Protein AF-A0A5K1EQF9-F1 (afdb_monomer)

Sequence (77 aa):
RRGPSLLFDNGADTIKHEGIVFGCVHHEDNPESALRKVPGLVVGLGRGPLSLVKQIGSSIDDKFAYCLPPYSNENNS

InterPro domains:
  IPR021109 Aspartic peptidase domain superfamily [G3DSA:2.40.70.10] (5-77)
  IPR021109 Aspartic peptidase domain superfamily [SSF50630] (15-72)
  IPR032861 Xylanase inhibitor, N-terminal [PF14543] (13-74)
  IPR051708 Plant Aspartic Proteinase A1 [PTHR47967] (13-75)

Radius of gyration: 16.21 Å; Cα contacts (8 Å, |Δi|>4): 63; chains: 1; bounding box: 38×48×36 Å

Secondary structure (DSSP, 8-state):
----EEEEE-SS-EEEEES------PPP--TT-GGGS--S-----SSSTTSHHHHTHHHHTT-----PPP-------

Foldseek 3Di:
DWADKDWDDPPVDIDIDTDQDDDDDDDDPPPPDPCVVDVDDDAALDPDCNHPLNSCCVPVVSDDDDDDPPPPPPPPD

Organism: NCBI:txid210225

pLDDT: mean 79.44, std 15.59, range [46.19, 94.69]

Solvent-accessible surface area (backbone atoms only — not comparable to full-atom values): 5484 Å² total; per-residue (Å²): 133,86,54,50,67,49,75,50,69,75,92,84,54,74,50,77,44,76,60,53,74,82,85,89,77,83,89,65,91,50,89,83,44,76,67,71,81,39,96,66,85,85,80,50,80,55,90,48,83,74,12,54,46,49,68,51,14,94,80,46,77,60,57,88,86,86,82,81,76,79,83,79,78,80,75,78,128

Mean predicted aligned error: 9.43 Å

Structure (mmCIF, N/CA/C/O backbone):
data_AF-A0A5K1EQF9-F1
#
_entry.id   AF-A0A5K1EQF9-F1
#
loop_
_atom_site.group_PDB
_atom_site.id
_atom_site.type_symbol
_atom_site.label_atom_id
_atom_site.label_alt_id
_atom_site.label_comp_id
_atom_site.label_asym_id
_atom_site.label_entity_id
_atom_site.label_seq_id
_atom_site.pdbx_PDB_ins_code
_atom_site.Cartn_x
_atom_site.Cartn_y
_atom_site.Cartn_z
_atom_site.occupancy
_atom_site.B_iso_or_equiv
_atom_site.auth_seq_id
_atom_site.auth_comp_id
_atom_site.auth_asym_id
_atom_site.auth_atom_id
_atom_site.pdbx_PDB_model_num
ATOM 1 N N . ARG A 1 1 ? -1.408 -23.473 5.370 1.00 52.62 1 ARG A N 1
ATOM 2 C CA . ARG A 1 1 ? -0.099 -22.780 5.258 1.00 52.62 1 ARG A CA 1
ATOM 3 C C . ARG A 1 1 ? -0.364 -21.295 5.459 1.00 52.62 1 ARG A C 1
ATOM 5 O O . ARG A 1 1 ? -1.274 -20.800 4.810 1.00 52.62 1 ARG A O 1
ATOM 12 N N . ARG A 1 2 ? 0.322 -20.624 6.388 1.00 63.19 2 ARG A N 1
ATOM 13 C CA . ARG A 1 2 ? 0.154 -19.178 6.610 1.00 63.19 2 ARG A CA 1
ATOM 14 C C . ARG A 1 2 ? 0.912 -18.454 5.490 1.00 63.19 2 ARG A C 1
ATOM 16 O O . ARG A 1 2 ? 2.069 -18.791 5.250 1.00 63.19 2 ARG A O 1
ATOM 23 N N . GLY A 1 3 ? 0.215 -17.614 4.726 1.00 74.94 3 GLY A N 1
ATOM 24 C CA . GLY A 1 3 ? 0.812 -16.858 3.623 1.00 74.94 3 GLY A CA 1
ATOM 25 C C . GLY A 1 3 ? 1.743 -15.752 4.130 1.00 74.94 3 GLY A C 1
ATOM 26 O O . GLY A 1 3 ? 1.833 -15.548 5.342 1.00 74.94 3 GLY A O 1
ATOM 27 N N . PRO A 1 4 ? 2.432 -15.041 3.226 1.00 87.12 4 PRO A N 1
ATOM 28 C CA . PRO A 1 4 ? 3.204 -13.860 3.588 1.00 87.12 4 PRO A CA 1
ATOM 29 C C . PRO A 1 4 ? 2.340 -12.805 4.286 1.00 87.12 4 PRO A C 1
ATOM 31 O O . PRO A 1 4 ? 1.133 -12.709 4.038 1.00 87.12 4 PRO A O 1
ATOM 34 N N . SER A 1 5 ? 2.978 -11.983 5.118 1.00 89.38 5 SER A N 1
ATOM 35 C CA . SER A 1 5 ? 2.346 -10.817 5.733 1.00 89.38 5 SER A CA 1
ATOM 36 C C . SER A 1 5 ? 2.980 -9.519 5.249 1.00 89.38 5 SER A C 1
ATOM 38 O O . SER A 1 5 ? 4.206 -9.435 5.177 1.00 89.38 5 SER A O 1
ATOM 40 N N . LEU A 1 6 ? 2.154 -8.508 4.987 1.00 89.75 6 LEU A N 1
ATOM 41 C CA . LEU A 1 6 ? 2.578 -7.140 4.698 1.00 89.75 6 LEU A CA 1
ATOM 42 C C . LEU A 1 6 ? 2.363 -6.267 5.938 1.00 89.75 6 LEU A C 1
ATOM 44 O O . LEU A 1 6 ? 1.317 -6.357 6.580 1.00 89.75 6 LEU A O 1
ATOM 48 N N . LEU A 1 7 ? 3.352 -5.441 6.268 1.00 92.44 7 LEU A N 1
ATOM 49 C CA . LEU A 1 7 ? 3.341 -4.553 7.428 1.00 92.44 7 LEU A CA 1
ATOM 50 C C . LEU A 1 7 ? 3.385 -3.102 6.941 1.00 92.44 7 LEU A C 1
ATOM 52 O O . LEU A 1 7 ? 4.271 -2.746 6.165 1.00 92.44 7 LEU A O 1
ATOM 56 N N . PHE A 1 8 ? 2.442 -2.283 7.397 1.00 90.56 8 PHE A N 1
ATOM 57 C CA . PHE A 1 8 ? 2.467 -0.833 7.232 1.00 90.56 8 PHE A CA 1
ATOM 58 C C . PHE A 1 8 ? 2.867 -0.209 8.559 1.00 90.56 8 PHE A C 1
ATOM 60 O O . PHE A 1 8 ? 2.138 -0.344 9.536 1.00 90.56 8 PHE A O 1
ATOM 67 N N . ASP A 1 9 ? 4.019 0.449 8.586 1.00 94.00 9 ASP A N 1
ATOM 68 C CA . ASP A 1 9 ? 4.567 1.077 9.782 1.00 94.00 9 ASP A CA 1
ATOM 69 C C . ASP A 1 9 ? 4.659 2.592 9.580 1.00 94.00 9 ASP A C 1
ATOM 71 O O . ASP A 1 9 ? 5.082 3.050 8.515 1.00 94.00 9 ASP A O 1
ATOM 75 N N . ASN A 1 10 ? 4.241 3.368 10.579 1.00 92.62 10 ASN A N 1
ATOM 76 C CA . ASN A 1 10 ? 4.381 4.828 10.577 1.00 92.62 10 ASN A CA 1
ATOM 77 C C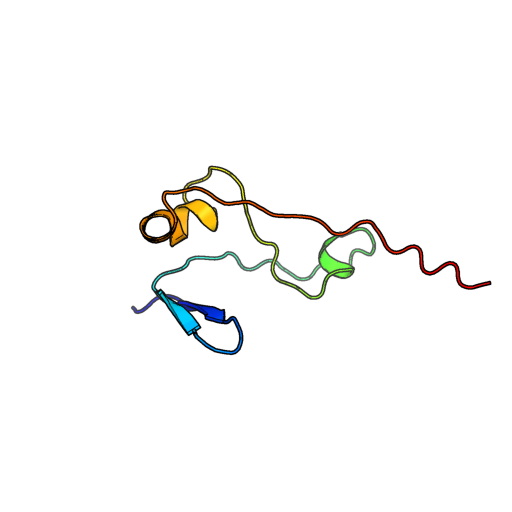 . ASN A 1 10 ? 5.328 5.340 11.683 1.00 92.62 10 ASN A C 1
ATOM 79 O O . ASN A 1 10 ? 5.318 6.531 11.993 1.00 92.62 10 ASN A O 1
ATOM 83 N N . GLY A 1 11 ? 6.109 4.451 12.303 1.00 91.88 11 GLY A N 1
ATOM 84 C CA . GLY A 1 11 ? 6.984 4.726 13.443 1.00 91.88 11 GLY A CA 1
ATOM 85 C C . GLY A 1 11 ? 6.289 4.769 14.810 1.00 91.88 11 GLY A C 1
ATOM 86 O O . GLY A 1 11 ? 6.968 4.642 15.826 1.00 91.88 11 GLY A O 1
ATOM 87 N N . ALA A 1 12 ? 4.963 4.929 14.861 1.00 93.19 12 ALA A N 1
ATOM 88 C CA . ALA A 1 12 ? 4.169 4.899 16.093 1.00 93.19 12 ALA A CA 1
ATOM 89 C C . ALA A 1 12 ? 3.274 3.653 16.190 1.00 93.19 12 ALA A C 1
ATOM 91 O O . ALA A 1 12 ? 3.014 3.166 17.289 1.00 93.19 12 ALA A O 1
ATOM 92 N N . ASP A 1 13 ? 2.810 3.148 15.050 1.00 92.75 13 ASP A N 1
ATOM 93 C CA . ASP A 1 13 ? 1.906 2.013 14.925 1.00 92.75 13 ASP A CA 1
ATOM 94 C C . ASP A 1 13 ? 2.291 1.155 13.710 1.00 92.75 13 ASP A C 1
ATOM 96 O O . ASP A 1 13 ? 2.822 1.657 12.710 1.00 92.75 13 ASP A O 1
ATOM 100 N N . THR A 1 14 ? 1.979 -0.137 13.801 1.00 94.69 14 THR A N 1
ATOM 101 C CA . THR A 1 14 ? 2.251 -1.133 12.769 1.00 94.69 14 THR A CA 1
ATOM 102 C C . THR A 1 14 ? 0.980 -1.928 12.469 1.00 94.69 14 THR A C 1
ATOM 104 O O . THR A 1 14 ? 0.520 -2.743 13.271 1.00 94.69 14 THR A O 1
ATOM 107 N N . ILE A 1 15 ? 0.446 -1.775 11.259 1.00 93.19 15 ILE A N 1
ATOM 108 C CA . ILE A 1 15 ? -0.719 -2.523 10.778 1.00 93.19 15 ILE A CA 1
ATOM 109 C C . ILE A 1 15 ? -0.243 -3.735 9.979 1.00 93.19 15 ILE A C 1
ATOM 111 O O . ILE A 1 15 ? 0.517 -3.604 9.019 1.00 93.19 15 ILE A O 1
ATOM 115 N N . LYS A 1 16 ? -0.717 -4.928 10.348 1.00 92.88 16 LYS A N 1
ATOM 116 C CA . LYS A 1 16 ? -0.363 -6.188 9.685 1.00 92.88 16 LYS A CA 1
ATOM 117 C C . LYS A 1 16 ? -1.519 -6.734 8.851 1.00 92.88 16 LYS A C 1
ATOM 119 O O . LYS A 1 16 ? -2.598 -6.991 9.378 1.00 92.88 16 LYS A O 1
ATOM 124 N N . HIS A 1 17 ? -1.243 -7.035 7.586 1.00 92.31 17 HIS A N 1
ATOM 125 C CA . HIS A 1 17 ? -2.126 -7.804 6.710 1.00 92.31 17 HIS A CA 1
ATOM 126 C C . HIS A 1 17 ? -1.538 -9.187 6.448 1.00 92.31 17 HIS A C 1
ATOM 128 O O . HIS A 1 17 ? -0.395 -9.316 6.016 1.00 92.31 17 HIS A O 1
ATOM 134 N N . GLU A 1 18 ? -2.321 -10.226 6.714 1.00 92.31 18 GLU A N 1
ATOM 135 C CA . GLU A 1 18 ? -1.947 -11.626 6.498 1.00 92.31 18 GLU A CA 1
ATOM 136 C C . GLU A 1 18 ? -2.458 -12.124 5.144 1.00 92.31 18 GLU A C 1
ATOM 138 O O . GLU A 1 18 ? -3.490 -11.670 4.653 1.00 92.31 18 GLU A O 1
ATOM 143 N N . GLY A 1 19 ? -1.778 -13.116 4.568 1.00 91.12 19 GLY A N 1
ATOM 144 C CA . GLY A 1 19 ? -2.256 -13.789 3.357 1.00 91.12 19 GLY A CA 1
ATOM 145 C C . GLY A 1 19 ? -2.074 -12.979 2.074 1.00 91.12 19 GLY A C 1
ATOM 146 O O . GLY A 1 19 ? -2.776 -13.228 1.097 1.00 91.12 19 GLY A O 1
ATOM 147 N N . ILE A 1 20 ? -1.125 -12.044 2.067 1.00 90.88 20 ILE A N 1
ATOM 148 C CA . ILE A 1 20 ? -0.781 -11.263 0.879 1.00 90.88 20 ILE A CA 1
ATOM 149 C C . ILE A 1 20 ? -0.001 -12.140 -0.099 1.00 90.88 20 ILE A C 1
ATOM 151 O O . ILE A 1 20 ? 0.953 -12.823 0.273 1.00 90.88 20 ILE A O 1
ATOM 155 N N . VAL A 1 21 ? -0.394 -12.103 -1.366 1.00 90.69 21 VAL A N 1
ATOM 156 C CA . VAL A 1 21 ? 0.226 -12.835 -2.468 1.00 90.69 21 VAL A CA 1
ATOM 157 C C . VAL A 1 21 ? 0.959 -11.850 -3.372 1.00 90.69 21 VAL A C 1
ATOM 159 O O . VAL A 1 21 ? 0.399 -10.849 -3.818 1.00 90.69 21 VAL A O 1
ATOM 162 N N . PHE A 1 22 ? 2.214 -12.156 -3.681 1.00 87.62 22 PHE A N 1
ATOM 163 C CA . PHE A 1 22 ? 3.032 -11.410 -4.631 1.00 87.62 22 PHE A CA 1
ATOM 164 C C . PHE A 1 22 ? 3.794 -12.373 -5.543 1.00 87.62 22 PHE A C 1
ATOM 166 O O . PHE A 1 22 ? 3.992 -13.543 -5.210 1.00 87.62 22 PHE A O 1
ATOM 173 N N . GLY A 1 23 ? 4.187 -11.878 -6.714 1.00 83.50 23 GLY A N 1
ATOM 174 C CA . GLY A 1 23 ? 5.003 -12.624 -7.666 1.00 83.50 23 GLY A CA 1
ATOM 175 C C . GLY A 1 23 ? 6.494 -12.408 -7.425 1.00 83.50 23 GLY A C 1
ATOM 176 O O . GLY A 1 23 ? 6.908 -11.348 -6.959 1.00 83.50 23 GLY A O 1
ATOM 177 N N . CYS A 1 24 ? 7.297 -13.401 -7.795 1.00 80.19 24 CYS A N 1
ATOM 178 C CA . CYS A 1 24 ? 8.743 -13.251 -7.918 1.00 80.19 24 CYS A CA 1
ATOM 179 C C . CYS A 1 24 ? 9.081 -12.958 -9.381 1.00 80.19 24 CYS A C 1
ATOM 181 O O . CYS A 1 24 ? 8.532 -13.593 -10.281 1.00 80.19 24 CYS A O 1
ATOM 183 N N . VAL A 1 25 ? 9.993 -12.019 -9.614 1.00 75.56 25 VAL A N 1
ATOM 184 C CA . VAL A 1 25 ? 10.527 -11.717 -10.945 1.00 75.56 25 VAL A CA 1
ATOM 185 C C . VAL A 1 25 ? 12.003 -12.091 -10.981 1.00 75.56 25 VAL A C 1
ATOM 187 O O . VAL A 1 25 ? 12.708 -11.935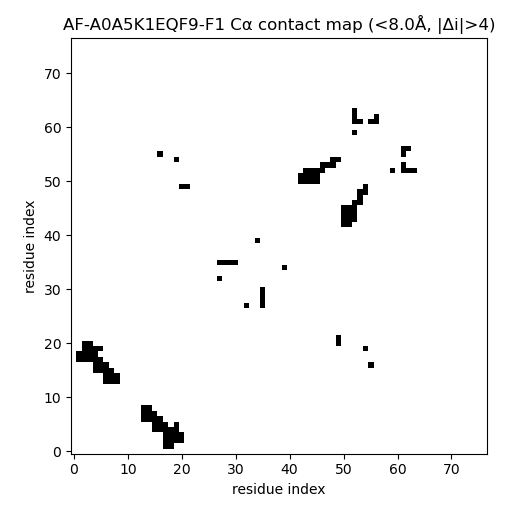 -9.982 1.00 75.56 25 VAL A O 1
ATOM 190 N N . HIS A 1 26 ? 12.461 -12.627 -12.110 1.00 74.56 26 HIS A N 1
ATOM 191 C CA . HIS A 1 26 ? 13.877 -12.900 -12.310 1.00 74.56 26 HIS A CA 1
ATOM 192 C C . HIS A 1 26 ? 14.624 -11.571 -12.456 1.00 74.56 26 HIS A C 1
ATOM 194 O O . HIS A 1 26 ? 14.149 -10.665 -13.142 1.00 74.56 26 HIS A O 1
ATOM 200 N N . HIS A 1 27 ? 15.770 -11.434 -11.791 1.00 69.19 27 HIS A N 1
ATOM 201 C CA . HIS A 1 27 ? 16.621 -10.274 -12.013 1.00 69.19 27 HIS A CA 1
ATOM 202 C C . HIS A 1 27 ? 17.223 -10.403 -13.411 1.00 69.19 27 HIS A C 1
ATOM 204 O O . HIS A 1 27 ? 17.941 -11.362 -13.687 1.00 69.19 27 HIS A O 1
ATOM 210 N N . GLU A 1 28 ? 16.892 -9.478 -14.304 1.00 61.25 28 GLU A N 1
ATOM 211 C CA . GLU A 1 28 ? 17.503 -9.424 -15.627 1.00 61.25 28 GLU A CA 1
ATOM 212 C C . GLU A 1 28 ? 18.588 -8.349 -15.619 1.00 61.25 28 GLU A C 1
ATOM 214 O O . GLU A 1 28 ? 18.311 -7.186 -15.324 1.00 61.25 28 GLU A O 1
ATOM 219 N N . ASP A 1 29 ? 19.813 -8.715 -16.002 1.00 59.91 29 ASP A N 1
ATOM 220 C CA . ASP A 1 29 ? 20.945 -7.789 -16.172 1.00 59.91 29 ASP A CA 1
ATOM 221 C C . ASP A 1 29 ? 20.758 -6.804 -17.344 1.00 59.91 29 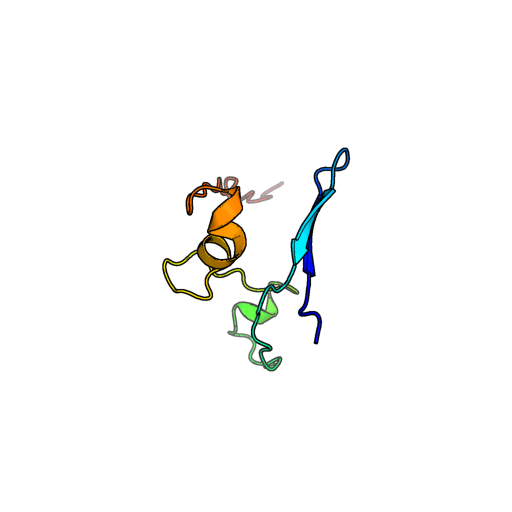ASP A C 1
ATOM 223 O O . ASP A 1 29 ? 21.682 -6.074 -17.710 1.00 59.91 29 ASP A O 1
ATOM 227 N N . ASN A 1 30 ? 19.562 -6.746 -17.944 1.00 58.34 30 ASN A N 1
ATOM 228 C CA . ASN A 1 30 ? 19.257 -5.813 -19.015 1.00 58.34 30 ASN A CA 1
ATOM 229 C C . ASN A 1 30 ? 19.323 -4.360 -18.490 1.00 58.34 30 ASN A C 1
ATOM 231 O O . ASN A 1 30 ? 18.512 -3.985 -17.628 1.00 58.34 30 ASN A O 1
ATOM 235 N N . PRO A 1 31 ? 20.233 -3.513 -19.016 1.00 54.28 31 PRO A N 1
ATOM 236 C CA . PRO A 1 31 ? 20.390 -2.122 -18.588 1.00 54.28 31 PRO A CA 1
ATOM 237 C C . PRO A 1 31 ? 19.147 -1.252 -18.823 1.00 54.28 31 PRO A C 1
ATOM 239 O O . PRO A 1 31 ? 19.031 -0.204 -18.192 1.00 54.28 31 PRO A O 1
ATOM 242 N N . GLU A 1 32 ? 18.223 -1.683 -19.685 1.00 56.69 32 GLU A N 1
ATOM 243 C CA . GLU A 1 32 ? 16.999 -0.947 -20.026 1.00 56.69 32 GLU A CA 1
ATOM 244 C C . GLU A 1 32 ? 15.794 -1.297 -19.137 1.00 56.69 32 GLU A C 1
ATOM 246 O O . GLU A 1 32 ? 14.745 -0.654 -19.209 1.00 56.69 32 GLU A O 1
ATOM 251 N N . SER A 1 33 ? 15.913 -2.307 -18.271 1.00 55.31 33 SER A N 1
ATOM 252 C CA . SER A 1 33 ? 14.813 -2.658 -17.380 1.00 55.31 33 SER A CA 1
ATOM 253 C C . SER A 1 33 ? 14.668 -1.595 -16.283 1.00 55.31 33 SER A C 1
ATOM 255 O O . SER A 1 33 ? 15.579 -1.347 -15.491 1.00 55.31 33 SER A O 1
ATOM 257 N N . ALA A 1 34 ? 13.487 -0.974 -16.186 1.00 56.47 34 ALA A N 1
ATOM 258 C CA . ALA A 1 34 ? 13.142 -0.052 -15.092 1.00 56.47 34 ALA A CA 1
ATOM 259 C C . ALA A 1 34 ? 13.339 -0.685 -13.694 1.00 56.47 34 ALA A C 1
ATOM 261 O O . ALA A 1 34 ? 13.499 0.018 -12.698 1.00 56.47 34 ALA A O 1
ATOM 262 N N . LEU A 1 35 ? 13.387 -2.020 -13.644 1.00 55.28 35 LEU A N 1
ATOM 263 C CA . LEU A 1 35 ? 13.654 -2.848 -12.470 1.00 55.28 35 LEU A CA 1
ATOM 264 C C . LEU A 1 35 ? 15.098 -2.750 -11.960 1.00 55.28 35 LEU A C 1
ATOM 266 O O . LEU A 1 35 ? 15.354 -3.045 -10.799 1.00 55.28 35 LEU A O 1
ATOM 270 N N . ARG A 1 36 ? 16.048 -2.321 -12.796 1.00 51.84 36 ARG A N 1
ATOM 271 C CA . ARG A 1 36 ? 17.462 -2.210 -12.417 1.00 51.84 36 ARG A CA 1
ATOM 272 C C . ARG A 1 36 ? 17.774 -0.914 -11.664 1.00 51.84 36 ARG A C 1
ATOM 274 O O . ARG A 1 36 ? 18.746 -0.857 -10.917 1.00 51.84 36 ARG A O 1
ATOM 281 N N . LYS A 1 37 ? 16.948 0.128 -11.841 1.00 53.50 37 LYS A N 1
ATOM 282 C CA . LYS A 1 37 ? 17.131 1.446 -11.202 1.00 53.50 37 LYS A CA 1
ATOM 283 C C . LYS A 1 37 ? 16.403 1.578 -9.860 1.00 53.50 37 LYS A C 1
ATOM 285 O O . LYS A 1 37 ? 16.668 2.520 -9.121 1.00 53.50 37 LYS A O 1
ATOM 290 N N . VAL A 1 38 ? 15.531 0.625 -9.530 1.00 55.09 38 VAL A N 1
ATOM 291 C CA . VAL A 1 38 ? 14.848 0.547 -8.237 1.00 55.09 38 VAL A CA 1
ATOM 292 C C . VAL A 1 38 ? 15.209 -0.800 -7.614 1.00 55.09 38 VAL A C 1
ATOM 294 O O . VAL A 1 38 ? 14.654 -1.812 -8.034 1.00 55.09 38 VAL A O 1
ATOM 297 N N . PRO A 1 39 ? 16.132 -0.871 -6.638 1.00 49.75 39 PRO A N 1
ATOM 298 C CA . PRO A 1 39 ? 16.282 -2.077 -5.834 1.00 49.75 39 PRO A CA 1
ATOM 299 C C . PRO A 1 39 ? 15.000 -2.226 -5.002 1.00 49.75 39 PRO A C 1
ATOM 301 O O . PRO A 1 39 ? 14.911 -1.710 -3.893 1.00 49.75 39 PRO A O 1
ATOM 304 N N . GLY A 1 40 ? 13.943 -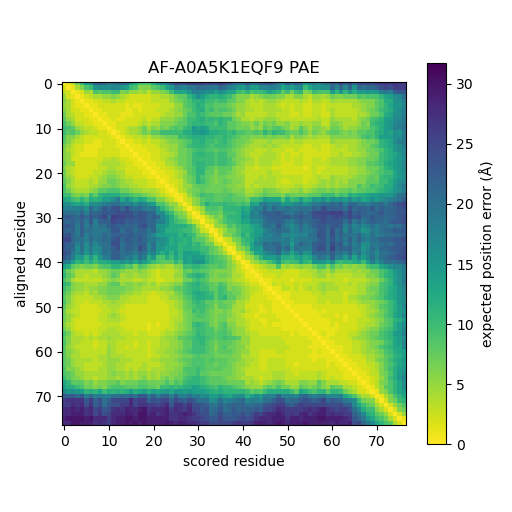2.817 -5.565 1.00 61.09 40 GLY A N 1
ATOM 305 C CA . GLY A 1 40 ? 12.644 -2.748 -4.908 1.00 61.09 40 GLY A CA 1
ATOM 306 C C . GLY A 1 40 ? 11.483 -3.459 -5.590 1.00 61.09 40 GLY A C 1
ATOM 307 O O . GLY A 1 40 ? 11.410 -3.613 -6.807 1.00 61.09 40 GLY A O 1
ATOM 308 N N . LEU A 1 41 ? 10.557 -3.867 -4.723 1.00 62.47 41 LEU A N 1
ATOM 309 C CA . LEU A 1 41 ? 9.242 -4.420 -5.016 1.00 62.47 41 LEU A CA 1
ATOM 310 C C . LEU A 1 41 ? 8.439 -3.466 -5.913 1.00 62.47 41 LEU A C 1
ATOM 312 O O . LEU A 1 41 ? 8.165 -2.328 -5.538 1.00 62.47 41 LEU A O 1
ATOM 316 N N . VAL A 1 42 ? 7.997 -3.952 -7.072 1.00 73.25 42 VAL A N 1
ATOM 317 C CA . VAL A 1 42 ? 6.997 -3.250 -7.885 1.00 73.25 42 VAL A CA 1
ATOM 318 C C . VAL A 1 42 ? 5.630 -3.431 -7.233 1.00 73.25 42 VAL A C 1
ATOM 320 O O . VAL A 1 42 ? 5.154 -4.554 -7.065 1.00 73.25 42 VAL A O 1
ATOM 323 N N . VAL A 1 43 ? 4.983 -2.323 -6.879 1.00 83.25 43 VAL A N 1
ATOM 324 C CA . VAL A 1 43 ? 3.670 -2.341 -6.229 1.00 83.25 43 VAL A CA 1
ATOM 325 C C . VAL A 1 43 ? 2.566 -2.136 -7.264 1.00 83.25 43 VAL A C 1
ATOM 327 O O . VAL A 1 43 ? 2.457 -1.083 -7.888 1.00 83.25 43 VAL A O 1
ATOM 330 N N . GLY A 1 44 ? 1.716 -3.147 -7.444 1.00 86.94 44 GLY A N 1
ATOM 331 C CA . GLY A 1 44 ? 0.565 -3.073 -8.343 1.00 86.94 44 GLY A CA 1
ATOM 332 C C . GLY A 1 44 ? -0.613 -2.324 -7.714 1.00 86.94 44 GLY A C 1
ATOM 333 O O . GLY A 1 44 ? -1.298 -2.872 -6.853 1.00 86.94 44 GLY A O 1
ATOM 334 N N . LEU A 1 45 ? -0.893 -1.111 -8.197 1.00 90.69 45 LEU A N 1
ATOM 335 C CA . LEU A 1 45 ? -2.010 -0.256 -7.753 1.00 90.69 45 LEU A CA 1
ATOM 336 C C . LEU A 1 45 ? -3.245 -0.319 -8.678 1.00 90.69 45 LEU A C 1
ATOM 338 O O . LEU A 1 45 ? -4.139 0.521 -8.614 1.00 90.69 45 LEU A O 1
ATOM 342 N N . GLY A 1 46 ? -3.287 -1.306 -9.578 1.00 88.81 46 GLY A N 1
ATOM 343 C CA . GLY A 1 46 ? -4.395 -1.500 -10.515 1.00 88.81 46 GLY A CA 1
ATOM 344 C C . GLY A 1 46 ? -5.681 -2.028 -9.863 1.00 88.81 46 GLY A C 1
ATOM 345 O O . GLY A 1 46 ? -5.770 -2.232 -8.655 1.00 88.81 46 GLY A O 1
ATOM 346 N N . ARG A 1 47 ? -6.686 -2.323 -10.695 1.00 89.19 47 ARG A N 1
ATOM 347 C CA . ARG A 1 47 ? -8.004 -2.843 -10.265 1.00 89.19 47 ARG A CA 1
ATOM 348 C C . ARG A 1 47 ? -8.120 -4.377 -10.293 1.00 89.19 47 ARG A C 1
ATOM 350 O O . ARG A 1 47 ? -9.214 -4.909 -10.142 1.00 89.19 47 ARG A O 1
ATOM 357 N N . GLY A 1 48 ? -7.020 -5.085 -10.553 1.00 91.44 48 GLY A N 1
ATOM 358 C CA . GLY A 1 48 ? -7.009 -6.548 -10.629 1.00 91.44 48 GLY A CA 1
ATOM 359 C C . GLY A 1 48 ? -7.172 -7.217 -9.256 1.0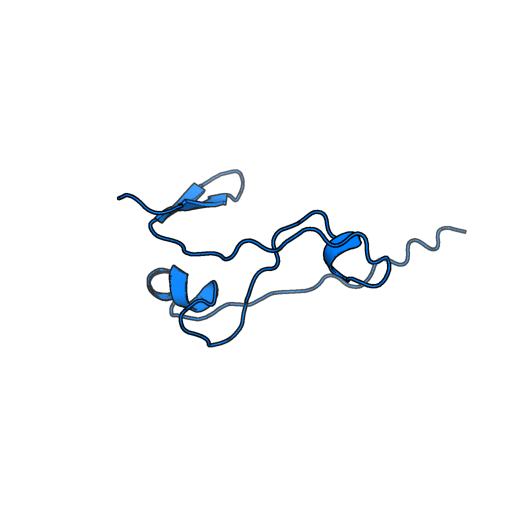0 91.44 48 GLY A C 1
ATOM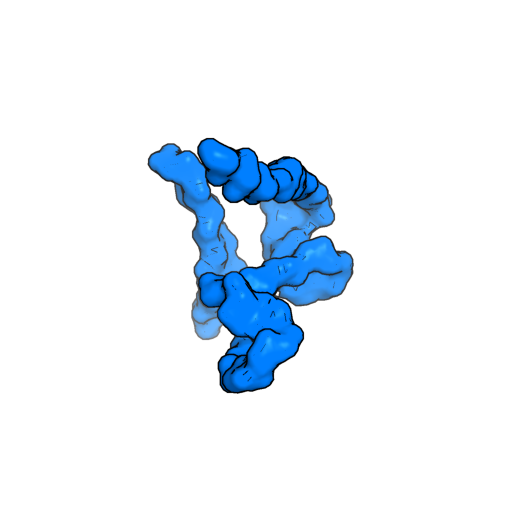 360 O O . GLY A 1 48 ? -6.845 -6.604 -8.244 1.00 91.44 48 GLY A O 1
ATOM 361 N N . PRO A 1 49 ? -7.612 -8.487 -9.196 1.00 90.31 49 PRO A N 1
ATOM 362 C CA . PRO A 1 49 ? -7.852 -9.199 -7.933 1.00 90.31 49 PRO A CA 1
ATOM 363 C C . PRO A 1 49 ? -6.590 -9.390 -7.078 1.00 90.31 49 PRO A C 1
ATOM 365 O O . PRO A 1 49 ? -6.687 -9.507 -5.864 1.00 90.31 49 PRO A O 1
ATOM 368 N N . LEU A 1 50 ? -5.411 -9.398 -7.709 1.00 91.06 50 LEU A N 1
ATOM 369 C CA . LEU A 1 50 ? -4.110 -9.497 -7.040 1.00 91.06 50 LEU A CA 1
ATOM 370 C C . LEU A 1 50 ? -3.423 -8.135 -6.858 1.00 91.06 50 LEU A C 1
ATOM 372 O O . LEU A 1 50 ? -2.265 -8.091 -6.448 1.00 91.06 50 LEU A O 1
ATOM 376 N N . SER A 1 51 ? -4.082 -7.014 -7.171 1.00 92.00 51 SER A N 1
ATOM 377 C CA . SER A 1 51 ? -3.498 -5.705 -6.872 1.00 92.00 51 SER A CA 1
ATOM 378 C C . SER A 1 51 ? -3.401 -5.500 -5.364 1.00 92.00 51 SER A C 1
ATOM 380 O O . SER A 1 51 ? -4.221 -6.028 -4.611 1.00 92.00 51 SER A O 1
ATOM 382 N N . LEU A 1 52 ? -2.418 -4.720 -4.910 1.00 92.44 52 LEU A N 1
ATOM 383 C CA .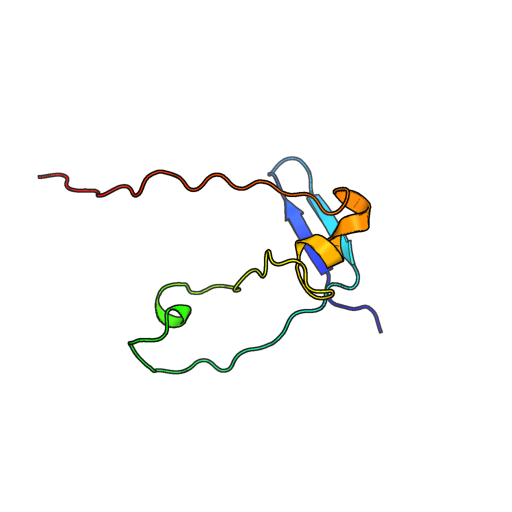 LEU A 1 52 ? -2.237 -4.459 -3.482 1.00 92.44 52 LEU A CA 1
ATOM 384 C C . LEU A 1 52 ? -3.523 -3.889 -2.872 1.00 92.44 52 LEU A C 1
ATOM 386 O O . LEU A 1 52 ? -3.989 -4.380 -1.851 1.00 92.44 52 LEU A O 1
ATOM 390 N N . VAL A 1 53 ? -4.117 -2.909 -3.557 1.00 93.62 53 VAL A N 1
ATOM 391 C CA . VAL A 1 53 ? -5.350 -2.225 -3.146 1.00 93.62 53 VAL A CA 1
ATOM 392 C C . VAL A 1 53 ? -6.486 -3.219 -2.932 1.00 93.62 53 VAL A C 1
ATOM 394 O O . VAL A 1 53 ? -7.208 -3.107 -1.948 1.00 93.62 53 VAL A O 1
ATOM 397 N N . LYS 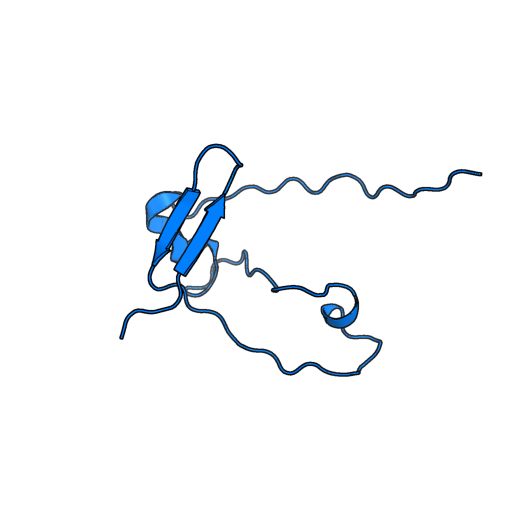A 1 54 ? -6.624 -4.215 -3.820 1.00 94.19 54 LYS A N 1
ATOM 398 C CA . LYS A 1 54 ? -7.687 -5.214 -3.711 1.00 94.19 54 LYS A CA 1
ATOM 399 C C . LYS A 1 54 ? -7.407 -6.247 -2.623 1.00 94.19 54 LYS A C 1
ATOM 401 O O . LYS A 1 54 ? -8.334 -6.679 -1.944 1.00 94.19 54 LYS A O 1
ATOM 406 N N . GLN A 1 55 ? -6.141 -6.609 -2.423 1.00 93.50 55 GLN A N 1
ATOM 407 C CA . GLN A 1 55 ? -5.730 -7.551 -1.380 1.00 93.50 55 GLN A CA 1
ATOM 408 C C . GLN A 1 55 ? -5.911 -6.989 0.040 1.00 93.50 55 GLN A C 1
ATOM 410 O O . GLN A 1 55 ? -6.303 -7.735 0.932 1.00 93.50 55 GLN A O 1
ATOM 415 N N . ILE A 1 56 ? -5.688 -5.685 0.252 1.00 93.50 56 ILE A N 1
ATOM 416 C CA . ILE A 1 56 ? -5.935 -5.007 1.545 1.00 93.50 56 ILE A CA 1
ATOM 417 C C . ILE A 1 56 ? -7.298 -4.298 1.601 1.00 93.50 56 ILE A C 1
ATOM 419 O O . ILE A 1 56 ? -7.599 -3.584 2.559 1.00 93.50 56 ILE A O 1
ATOM 423 N N . GLY A 1 57 ? -8.133 -4.496 0.578 1.00 92.94 57 GLY A N 1
ATOM 424 C CA . GLY A 1 57 ? -9.354 -3.733 0.328 1.00 92.94 57 GLY A CA 1
ATOM 425 C C . GLY A 1 57 ? -10.358 -3.744 1.475 1.00 92.94 57 GLY A C 1
ATOM 426 O O . GLY A 1 57 ? -11.012 -2.733 1.717 1.00 92.94 57 GLY A O 1
ATOM 427 N N . SER A 1 58 ? -10.411 -4.833 2.251 1.00 90.75 58 SER A N 1
ATOM 428 C CA . SER A 1 58 ? -11.264 -4.946 3.443 1.00 90.75 58 SER A CA 1
ATOM 429 C C . SER A 1 58 ? -10.979 -3.886 4.509 1.00 90.75 58 SER A C 1
ATOM 431 O O . SER A 1 58 ? -11.844 -3.606 5.330 1.00 90.75 58 SER A O 1
ATOM 433 N N . SER A 1 59 ? -9.770 -3.323 4.523 1.00 91.00 59 SER A N 1
ATOM 434 C CA . SER A 1 59 ? -9.334 -2.341 5.520 1.00 91.00 59 SER A CA 1
ATOM 435 C C . SER A 1 59 ? -9.325 -0.905 4.997 1.00 91.00 59 SER A C 1
ATOM 437 O O . SER A 1 59 ? -9.268 0.018 5.802 1.00 91.00 59 SER A O 1
ATOM 439 N N . ILE A 1 60 ? -9.379 -0.709 3.674 1.00 91.81 60 ILE A N 1
ATOM 440 C CA . ILE A 1 60 ? -9.253 0.610 3.023 1.00 91.81 60 ILE A CA 1
ATOM 441 C C . ILE A 1 60 ? -10.413 0.941 2.072 1.00 91.81 60 ILE A C 1
ATOM 443 O O . ILE A 1 60 ? -10.314 1.880 1.286 1.00 91.81 60 ILE A O 1
ATOM 447 N N . ASP A 1 61 ? -11.491 0.153 2.093 1.00 93.38 61 ASP A N 1
ATOM 448 C CA . ASP A 1 61 ? -12.650 0.309 1.199 1.00 93.38 61 ASP A CA 1
ATOM 449 C C . ASP A 1 61 ? -12.271 0.300 -0.299 1.00 93.38 61 ASP A C 1
ATOM 451 O O . ASP A 1 61 ? -12.783 1.076 -1.104 1.00 93.38 61 ASP A O 1
ATOM 455 N N . ASP A 1 62 ? -11.306 -0.551 -0.677 1.00 92.56 62 ASP A N 1
ATOM 456 C CA . ASP A 1 62 ? -10.760 -0.649 -2.044 1.00 92.56 62 ASP A CA 1
ATOM 457 C C . ASP A 1 62 ? -10.267 0.699 -2.643 1.00 92.56 62 ASP A C 1
ATOM 459 O O . ASP A 1 62 ? -10.162 0.846 -3.868 1.00 92.56 62 ASP A O 1
ATOM 463 N N . LYS A 1 63 ? -9.965 1.705 -1.810 1.00 92.25 63 LYS A N 1
ATOM 464 C CA . LYS A 1 63 ? -9.590 3.064 -2.233 1.00 92.25 63 LYS A CA 1
ATOM 465 C C . LYS A 1 63 ? -8.208 3.435 -1.719 1.00 92.25 63 LYS A C 1
ATOM 467 O O . LYS A 1 63 ? -7.849 3.157 -0.583 1.00 92.25 63 LYS A O 1
ATOM 472 N N . PHE A 1 64 ? -7.443 4.132 -2.550 1.00 92.31 64 PHE A N 1
ATOM 473 C CA . PHE A 1 64 ? -6.131 4.653 -2.181 1.00 92.31 64 PHE A CA 1
ATOM 474 C C . PHE A 1 64 ? -5.878 5.997 -2.865 1.00 92.31 64 PHE A C 1
ATOM 476 O O . PHE A 1 64 ? -6.493 6.317 -3.885 1.00 92.31 64 PHE A O 1
ATOM 483 N N . ALA A 1 65 ? -4.941 6.761 -2.313 1.00 91.94 65 ALA A N 1
ATOM 484 C CA . ALA A 1 65 ? -4.402 7.969 -2.916 1.00 91.94 65 ALA A CA 1
ATOM 485 C C . ALA A 1 65 ? -2.882 7.972 -2.739 1.00 91.94 65 ALA A C 1
ATOM 487 O O . ALA A 1 65 ? -2.370 7.485 -1.732 1.00 91.94 65 ALA A O 1
ATOM 488 N N . TYR A 1 66 ? -2.162 8.517 -3.716 1.00 88.81 66 TYR A N 1
ATOM 489 C CA . TYR A 1 66 ? -0.720 8.717 -3.633 1.00 88.81 66 TYR A CA 1
ATOM 490 C C . TYR A 1 66 ? -0.375 10.103 -4.173 1.00 88.81 66 TYR A C 1
ATOM 492 O O . TYR A 1 66 ? -0.956 10.556 -5.158 1.00 88.81 66 TYR A O 1
ATOM 500 N N . CYS A 1 67 ? 0.560 10.780 -3.511 1.00 89.88 67 CYS A N 1
ATOM 501 C CA . CYS A 1 67 ? 1.098 12.060 -3.951 1.00 89.88 67 CYS A CA 1
ATOM 502 C C . CYS A 1 67 ? 2.559 11.836 -4.337 1.00 89.88 67 CYS A C 1
ATOM 504 O O . CYS A 1 67 ? 3.372 11.491 -3.480 1.00 89.88 67 CYS A O 1
ATOM 506 N N . LEU A 1 68 ? 2.882 11.974 -5.625 1.00 85.44 68 LEU A N 1
ATOM 507 C CA . LEU A 1 68 ? 4.274 11.953 -6.061 1.00 85.44 68 LEU A CA 1
ATOM 508 C C . LEU A 1 68 ? 4.886 13.321 -5.754 1.00 85.44 68 LEU A C 1
ATOM 510 O O . LEU A 1 68 ? 4.346 14.326 -6.227 1.00 85.44 68 LEU A O 1
ATOM 514 N N . PRO A 1 69 ? 5.987 13.389 -4.988 1.00 82.50 69 PRO A N 1
ATOM 515 C CA . PRO A 1 69 ? 6.687 14.648 -4.814 1.00 82.50 69 PRO A CA 1
ATOM 516 C C . PRO A 1 69 ? 7.177 15.154 -6.180 1.00 82.50 69 PRO A C 1
ATOM 518 O O . PRO A 1 69 ? 7.465 14.346 -7.072 1.00 82.50 69 PRO A O 1
ATOM 521 N N . PRO A 1 70 ? 7.278 16.481 -6.367 1.00 82.12 70 PRO A N 1
ATOM 522 C CA . PRO A 1 70 ? 7.902 17.029 -7.560 1.00 82.12 70 PRO A CA 1
ATOM 523 C C . PRO A 1 70 ? 9.330 16.491 -7.665 1.00 82.12 70 PRO A C 1
ATOM 525 O O . PRO A 1 70 ? 10.029 16.361 -6.661 1.00 82.12 70 PRO A O 1
ATOM 528 N N . TYR A 1 71 ? 9.746 16.154 -8.884 1.00 73.56 71 TYR A N 1
ATOM 529 C CA . TYR A 1 71 ? 11.089 15.657 -9.152 1.00 73.56 71 TYR A CA 1
ATOM 530 C C . TYR A 1 71 ? 12.097 16.711 -8.672 1.00 73.56 71 TYR A C 1
ATOM 532 O O . TYR A 1 71 ? 12.152 17.810 -9.221 1.00 73.56 71 TYR A O 1
ATOM 540 N N . SER A 1 72 ? 12.864 16.419 -7.624 1.00 63.31 72 SER A N 1
ATOM 541 C CA . SER A 1 72 ? 13.965 17.278 -7.205 1.00 63.31 72 SER A CA 1
ATOM 542 C C . SER A 1 72 ? 15.095 17.103 -8.212 1.00 63.31 72 SER A C 1
ATOM 544 O O . SER A 1 72 ? 15.960 16.243 -8.073 1.00 63.31 72 SER A O 1
ATOM 546 N N . ASN A 1 73 ? 15.085 17.906 -9.275 1.00 59.22 73 ASN A N 1
ATOM 547 C CA . ASN A 1 73 ? 16.317 18.207 -9.992 1.00 59.22 73 ASN A CA 1
ATOM 548 C C . ASN A 1 73 ? 17.198 19.008 -9.035 1.00 59.22 73 ASN A C 1
ATOM 550 O O . ASN A 1 73 ? 17.102 20.233 -8.961 1.00 59.22 73 ASN A O 1
ATOM 554 N N . GLU A 1 74 ? 18.030 18.290 -8.284 1.00 59.84 74 GLU A N 1
ATOM 555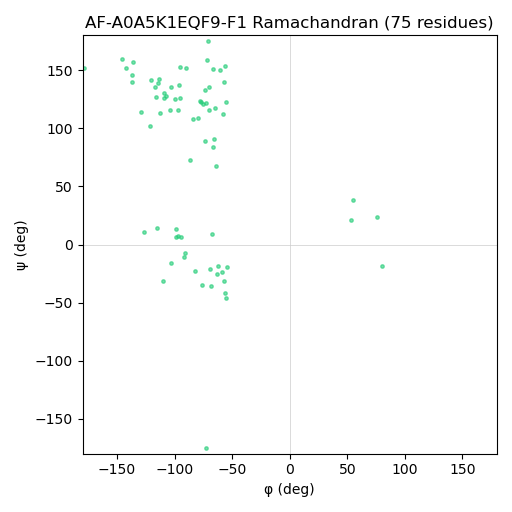 C CA . GLU A 1 74 ? 19.189 18.827 -7.579 1.00 59.84 74 GLU A CA 1
ATOM 556 C C . GLU A 1 74 ? 20.199 19.347 -8.613 1.00 59.84 74 GLU A C 1
ATOM 558 O O . GLU A 1 74 ? 21.275 18.800 -8.813 1.00 59.84 74 GLU A O 1
ATOM 563 N N . ASN A 1 75 ? 19.827 20.413 -9.318 1.00 57.19 75 ASN A N 1
ATOM 564 C CA . ASN A 1 75 ? 20.759 21.268 -10.027 1.00 57.19 75 ASN A CA 1
ATOM 565 C C . ASN A 1 75 ? 21.232 22.302 -9.005 1.00 57.19 75 ASN A C 1
ATOM 567 O O . ASN A 1 75 ? 20.786 23.449 -9.030 1.00 57.19 75 ASN A O 1
ATOM 571 N N . ASN A 1 76 ? 22.064 21.880 -8.054 1.00 50.91 76 ASN A N 1
ATOM 572 C CA . ASN A 1 76 ? 22.855 22.841 -7.302 1.00 50.91 76 ASN A CA 1
ATOM 573 C C . ASN A 1 76 ? 24.104 23.136 -8.139 1.00 50.91 76 ASN A C 1
ATOM 575 O O . ASN A 1 76 ? 24.934 22.248 -8.338 1.00 50.91 76 ASN A O 1
ATOM 579 N N . SER A 1 77 ? 24.141 24.339 -8.713 1.00 46.19 77 SER A N 1
ATOM 580 C CA . SER A 1 77 ? 25.300 24.881 -9.426 1.00 46.19 77 SER A CA 1
ATOM 581 C C . SER A 1 77 ? 26.430 25.237 -8.468 1.00 46.19 77 SER A C 1
ATOM 583 O O . SER A 1 77 ? 26.152 25.496 -7.279 1.00 46.19 77 SER A O 1
#